Protein AF-A0AAW7XC22-F1 (afdb_monomer_lite)

Secondary structure (DSSP, 8-state):
----HHHHHHHHHHHHHHHHHHHHHHHHHHHHHHHH-S---TT-HHHHHHHHHHTT-HHHHHHHH-S---HHHHHHHHHH--

Structure (mmCIF, N/CA/C/O backbone):
data_AF-A0AAW7XC22-F1
#
_entry.id   AF-A0AAW7XC22-F1
#
loop_
_atom_site.group_PDB
_atom_site.id
_atom_site.type_symbol
_atom_site.label_atom_id
_atom_site.label_alt_id
_atom_site.label_comp_id
_atom_site.label_asym_id
_atom_site.label_entity_id
_atom_site.label_seq_id
_atom_site.pdbx_PDB_ins_code
_atom_site.Cartn_x
_atom_site.Cartn_y
_atom_site.Cartn_z
_atom_site.occupancy
_atom_site.B_iso_or_equiv
_atom_site.auth_seq_id
_atom_site.auth_comp_id
_atom_site.auth_asym_id
_atom_site.auth_atom_id
_atom_site.pdbx_PDB_model_num
ATOM 1 N N . MET A 1 1 ? -17.276 -8.194 27.606 1.00 50.53 1 MET A N 1
ATOM 2 C CA . MET A 1 1 ? -15.979 -7.484 27.664 1.00 50.53 1 MET A CA 1
ATOM 3 C C . MET A 1 1 ? -16.108 -6.236 26.817 1.00 50.53 1 MET A C 1
ATOM 5 O O . MET A 1 1 ? -16.368 -6.371 25.630 1.00 50.53 1 MET A O 1
ATOM 9 N N . MET A 1 2 ? -16.023 -5.053 27.423 1.00 53.62 2 MET A N 1
ATOM 10 C CA . MET A 1 2 ? -16.185 -3.776 26.728 1.00 53.62 2 MET A CA 1
ATOM 11 C C . MET A 1 2 ? -15.018 -3.525 25.759 1.00 53.62 2 MET A C 1
ATOM 13 O O . MET A 1 2 ? -14.054 -2.845 26.097 1.00 53.62 2 MET A O 1
ATOM 17 N N . HIS A 1 3 ? -15.118 -4.065 24.543 1.00 59.53 3 HIS A N 1
ATOM 18 C CA . HIS A 1 3 ? -14.508 -3.469 23.351 1.00 59.53 3 HIS A CA 1
ATOM 19 C C . HIS A 1 3 ? -15.305 -2.187 23.054 1.00 59.53 3 HIS A C 1
ATOM 21 O O . HIS A 1 3 ? -16.195 -2.154 22.211 1.00 59.53 3 HIS A O 1
ATOM 27 N N . ASN A 1 4 ? -15.077 -1.192 23.913 1.00 71.56 4 ASN A N 1
ATOM 28 C CA . ASN A 1 4 ? -15.781 0.083 24.006 1.00 71.56 4 ASN A CA 1
ATOM 29 C C . ASN A 1 4 ? -15.622 0.881 22.712 1.00 71.56 4 ASN A C 1
ATOM 31 O O . ASN A 1 4 ? -14.540 0.895 22.140 1.00 71.56 4 ASN A O 1
ATOM 35 N N . GLU A 1 5 ? -16.645 1.622 22.307 1.00 77.12 5 GLU A N 1
ATOM 36 C CA . GLU A 1 5 ? -16.691 2.483 21.111 1.00 77.12 5 GLU A CA 1
ATOM 37 C C . GLU A 1 5 ? -15.433 3.344 20.882 1.00 77.12 5 GLU A C 1
ATOM 39 O O . GLU A 1 5 ? -15.040 3.578 19.743 1.00 77.12 5 GLU A O 1
ATOM 44 N N . VAL A 1 6 ? -14.740 3.742 21.953 1.00 84.94 6 VAL A N 1
ATOM 45 C CA . VAL A 1 6 ? -13.437 4.429 21.910 1.00 84.94 6 VAL A CA 1
ATOM 46 C C . VAL A 1 6 ? -12.383 3.635 21.131 1.00 84.94 6 VAL A C 1
ATOM 48 O O . VAL A 1 6 ? -11.664 4.203 20.314 1.00 84.94 6 VAL A O 1
ATOM 51 N N . TYR A 1 7 ? -12.304 2.319 21.333 1.00 85.50 7 TYR A N 1
ATOM 52 C CA . TYR A 1 7 ? -11.413 1.442 20.574 1.00 85.50 7 TYR A CA 1
ATOM 53 C C . TYR A 1 7 ? -11.765 1.447 19.083 1.00 85.50 7 TYR A C 1
ATOM 55 O O . TYR A 1 7 ? -10.872 1.548 18.246 1.00 85.50 7 TYR A O 1
ATOM 63 N N . ASN A 1 8 ? -13.058 1.424 18.745 1.00 83.19 8 ASN A N 1
ATOM 64 C CA . ASN A 1 8 ? -13.507 1.480 17.353 1.00 83.19 8 ASN A CA 1
ATOM 65 C C . ASN A 1 8 ? -13.154 2.824 16.699 1.00 83.19 8 ASN A C 1
ATOM 67 O O . ASN A 1 8 ? -12.727 2.844 15.548 1.00 83.19 8 ASN A O 1
ATOM 71 N N . ILE A 1 9 ? -13.267 3.936 17.433 1.00 86.56 9 ILE A N 1
ATOM 72 C CA . ILE A 1 9 ? -12.872 5.271 16.958 1.00 86.56 9 ILE A CA 1
ATOM 73 C C . ILE A 1 9 ? -11.355 5.350 16.738 1.00 86.56 9 ILE A C 1
ATOM 75 O O . ILE A 1 9 ? -10.909 5.871 15.716 1.00 86.56 9 ILE A O 1
ATOM 79 N N . ILE A 1 10 ? -10.555 4.797 17.654 1.00 86.75 10 ILE A N 1
ATOM 80 C CA . ILE A 1 10 ? -9.094 4.737 17.506 1.00 86.75 10 ILE A CA 1
ATOM 81 C C . ILE A 1 10 ? -8.719 3.900 16.279 1.00 86.75 10 ILE A C 1
ATOM 83 O O . ILE A 1 10 ? -7.929 4.349 15.449 1.00 86.75 10 ILE A O 1
ATOM 87 N N . MET A 1 11 ? -9.318 2.718 16.121 1.00 81.56 11 MET A N 1
ATOM 88 C CA . MET A 1 11 ? -9.081 1.862 14.958 1.00 81.56 11 MET A CA 1
ATOM 89 C C . MET A 1 11 ? -9.485 2.559 13.655 1.00 81.56 11 MET A C 1
ATOM 91 O O . MET A 1 11 ? -8.730 2.517 12.686 1.00 81.56 11 MET A O 1
ATOM 95 N N . LEU A 1 12 ? -10.613 3.274 13.632 1.00 83.12 12 LEU A N 1
ATOM 96 C CA . LEU A 1 12 ? -11.035 4.074 12.481 1.00 83.12 12 LEU A CA 1
ATOM 97 C C . LEU A 1 12 ? -10.005 5.157 12.121 1.00 83.12 12 LEU A C 1
ATOM 99 O O . LEU A 1 12 ? -9.675 5.313 10.946 1.00 83.12 12 LEU A O 1
ATOM 103 N N . GLY A 1 13 ? -9.444 5.852 13.115 1.00 82.25 13 GLY A N 1
ATOM 104 C CA . GLY A 1 13 ? -8.360 6.817 12.908 1.00 82.25 13 GLY A CA 1
ATOM 105 C C . GLY A 1 13 ? -7.114 6.181 12.284 1.00 82.25 13 GLY A C 1
ATOM 106 O O . GLY A 1 13 ? -6.588 6.693 11.296 1.00 82.25 13 GLY A O 1
ATOM 107 N N . VAL A 1 14 ? -6.702 5.014 12.786 1.00 82.06 14 VAL A N 1
ATOM 108 C CA . VAL A 1 14 ? -5.572 4.246 12.235 1.00 82.06 14 VAL A CA 1
ATOM 109 C C . VAL A 1 14 ? -5.839 3.817 10.788 1.00 82.06 14 VAL A C 1
ATOM 111 O O . VAL A 1 14 ? -4.955 3.917 9.937 1.00 82.06 14 VAL A O 1
ATOM 114 N N . HIS A 1 15 ? -7.054 3.362 10.471 1.00 76.44 15 HIS A N 1
ATOM 115 C CA . HIS A 1 15 ? -7.418 2.982 9.105 1.00 76.44 15 HIS A CA 1
ATOM 116 C C . HIS A 1 15 ? -7.441 4.185 8.148 1.00 76.44 15 HIS A C 1
ATOM 118 O O . HIS A 1 15 ? -6.946 4.068 7.026 1.00 76.44 15 HIS A O 1
ATOM 124 N N . LEU A 1 16 ? -7.938 5.347 8.588 1.00 76.50 16 LEU A N 1
ATOM 125 C CA . LEU A 1 16 ? -7.924 6.587 7.801 1.00 76.50 16 LEU A CA 1
ATOM 126 C C . LEU A 1 16 ? -6.503 7.082 7.523 1.00 76.50 16 LEU A C 1
ATOM 128 O O . LEU A 1 16 ? -6.195 7.473 6.396 1.00 76.50 16 LEU A O 1
ATOM 132 N N . GLU A 1 17 ? -5.624 7.041 8.523 1.00 81.31 17 GLU A N 1
ATOM 133 C CA . GLU A 1 17 ? -4.225 7.426 8.352 1.00 81.31 17 GLU A CA 1
ATOM 134 C C . GLU A 1 17 ? -3.521 6.501 7.354 1.00 81.31 17 GLU A C 1
ATOM 136 O O . GLU A 1 17 ? -2.886 6.976 6.409 1.00 81.31 17 GLU A O 1
ATOM 141 N N . ARG A 1 18 ? -3.723 5.183 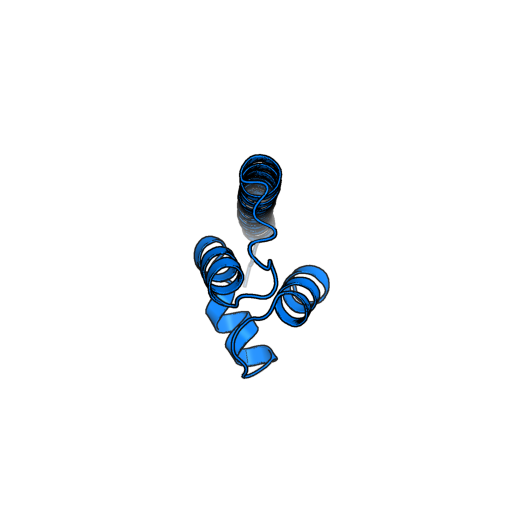7.482 1.00 76.06 18 ARG A N 1
ATOM 142 C CA . ARG A 1 18 ? -3.207 4.203 6.517 1.00 76.06 18 ARG A CA 1
ATOM 143 C C . ARG A 1 18 ? -3.734 4.466 5.109 1.00 76.06 18 ARG A C 1
ATOM 145 O O . ARG A 1 18 ? -2.932 4.484 4.181 1.00 76.06 18 ARG A O 1
ATOM 152 N N . ALA A 1 19 ? -5.031 4.725 4.937 1.00 75.50 19 ALA A N 1
ATOM 153 C CA . ALA A 1 19 ? -5.617 5.038 3.632 1.00 75.50 19 ALA A CA 1
ATOM 154 C C . ALA A 1 19 ? -5.002 6.302 3.009 1.00 75.50 19 ALA A C 1
ATOM 156 O O . ALA A 1 19 ? -4.629 6.304 1.837 1.00 75.50 19 ALA A O 1
ATOM 157 N N . ASN A 1 20 ? -4.819 7.358 3.802 1.00 79.69 20 ASN A N 1
ATOM 158 C CA . ASN A 1 20 ? -4.204 8.602 3.344 1.00 79.69 20 ASN A CA 1
ATOM 159 C C . ASN A 1 20 ? -2.730 8.409 2.935 1.00 79.69 20 ASN A C 1
ATOM 161 O O . ASN A 1 20 ? -2.260 8.999 1.960 1.00 79.69 20 ASN A O 1
ATOM 165 N N . ILE A 1 21 ? -1.997 7.552 3.654 1.00 77.06 21 ILE A N 1
ATOM 166 C CA . ILE A 1 21 ? -0.632 7.159 3.284 1.00 77.06 21 ILE A CA 1
ATOM 167 C C . ILE A 1 21 ? -0.645 6.372 1.965 1.00 77.06 21 ILE A C 1
ATOM 169 O O . ILE A 1 21 ? 0.137 6.691 1.071 1.00 77.06 21 ILE A O 1
ATOM 173 N N . VAL A 1 22 ? -1.549 5.397 1.803 1.00 74.38 22 VAL A N 1
ATOM 174 C CA . VAL A 1 22 ? -1.677 4.595 0.569 1.00 74.38 22 VAL A CA 1
ATOM 175 C C . VAL A 1 22 ? -1.923 5.496 -0.642 1.00 74.38 22 VAL A C 1
ATOM 177 O O . VAL A 1 22 ? -1.224 5.370 -1.645 1.00 74.38 22 VAL A O 1
ATOM 180 N N . ILE A 1 23 ? -2.872 6.433 -0.536 1.00 80.44 23 ILE A N 1
ATOM 181 C CA . ILE A 1 23 ? -3.222 7.367 -1.616 1.00 80.44 23 ILE A CA 1
ATOM 182 C C . ILE A 1 23 ? -1.999 8.185 -2.035 1.00 80.44 23 ILE A C 1
ATOM 184 O O . ILE A 1 23 ? -1.703 8.267 -3.224 1.00 80.44 23 ILE A O 1
ATOM 188 N N . ARG A 1 24 ? -1.246 8.734 -1.073 1.00 81.31 24 ARG A N 1
ATOM 189 C CA . ARG A 1 24 ? -0.039 9.519 -1.372 1.00 81.31 24 ARG A CA 1
ATOM 190 C C . ARG A 1 24 ? 1.051 8.697 -2.047 1.00 81.31 24 ARG A C 1
ATOM 192 O O . ARG A 1 24 ? 1.659 9.178 -2.997 1.00 81.31 24 ARG A O 1
ATOM 199 N N . VAL A 1 25 ? 1.284 7.464 -1.595 1.00 76.62 25 VAL A N 1
ATOM 200 C CA . VAL A 1 25 ? 2.286 6.585 -2.219 1.00 76.62 25 VAL A CA 1
ATOM 201 C C . VAL A 1 25 ? 1.893 6.246 -3.658 1.00 76.62 25 VAL A C 1
ATOM 203 O O . VAL A 1 25 ? 2.750 6.285 -4.540 1.00 76.62 25 VAL A O 1
ATOM 206 N N . ILE A 1 26 ? 0.613 5.955 -3.915 1.00 73.88 26 ILE A N 1
ATOM 207 C CA . ILE A 1 26 ? 0.113 5.697 -5.273 1.00 73.88 26 ILE A CA 1
ATOM 208 C C . ILE A 1 26 ? 0.262 6.942 -6.150 1.00 73.88 26 ILE A C 1
ATOM 210 O O . ILE A 1 26 ? 0.794 6.831 -7.250 1.00 73.88 26 ILE A O 1
ATOM 214 N N . ASP A 1 27 ? -0.152 8.115 -5.666 1.00 80.94 27 ASP A N 1
ATOM 215 C CA . ASP A 1 27 ? -0.076 9.369 -6.425 1.00 80.94 27 ASP A CA 1
ATOM 216 C C . ASP A 1 27 ? 1.373 9.738 -6.770 1.00 80.94 27 ASP A C 1
ATOM 218 O O . ASP A 1 27 ? 1.684 10.017 -7.925 1.00 80.94 27 ASP A O 1
ATOM 222 N N . THR A 1 28 ? 2.301 9.614 -5.814 1.00 78.81 28 THR A N 1
ATOM 223 C CA . THR A 1 28 ? 3.732 9.840 -6.078 1.00 78.81 28 THR A CA 1
ATOM 224 C C . THR A 1 28 ? 4.270 8.857 -7.119 1.00 78.81 28 THR A C 1
ATOM 226 O O . THR A 1 28 ? 4.950 9.266 -8.052 1.00 78.81 28 THR A O 1
ATOM 229 N N . LYS A 1 29 ? 3.928 7.563 -7.028 1.00 73.00 29 LYS A N 1
ATOM 230 C CA . LYS A 1 29 ? 4.362 6.567 -8.025 1.00 73.00 29 LYS A CA 1
ATOM 231 C C . LYS A 1 29 ? 3.716 6.758 -9.395 1.00 73.00 29 LYS A C 1
ATOM 233 O O . LYS A 1 29 ? 4.320 6.415 -10.412 1.00 73.00 29 LYS A O 1
ATOM 238 N N . HIS A 1 30 ? 2.506 7.301 -9.436 1.00 74.19 30 HIS A N 1
ATOM 239 C CA . HIS A 1 30 ? 1.853 7.687 -10.676 1.00 74.19 30 HIS A CA 1
ATOM 240 C C . HIS A 1 30 ? 2.575 8.876 -11.326 1.00 74.19 30 HIS A C 1
ATOM 242 O O . HIS A 1 30 ? 2.952 8.808 -12.493 1.00 74.19 30 HIS A O 1
ATOM 248 N N . GLN A 1 31 ? 2.829 9.938 -10.559 1.00 80.44 31 GLN A N 1
ATOM 249 C CA . GLN A 1 31 ? 3.545 11.126 -11.030 1.00 80.44 31 GLN A CA 1
ATOM 250 C C . GLN A 1 31 ? 4.976 10.802 -11.475 1.00 80.44 31 GLN A C 1
ATOM 252 O O . GLN A 1 31 ? 5.376 11.241 -12.552 1.00 80.44 31 GLN A O 1
ATOM 257 N N . ASP A 1 32 ? 5.709 9.987 -10.709 1.00 74.06 32 ASP A N 1
ATOM 258 C CA . ASP A 1 32 ? 7.065 9.548 -11.054 1.00 74.06 32 ASP A CA 1
ATOM 259 C C . ASP A 1 32 ? 7.100 8.914 -12.452 1.00 74.06 32 ASP A C 1
ATOM 261 O O . ASP A 1 32 ? 7.866 9.362 -13.304 1.00 74.06 32 ASP A O 1
ATOM 265 N N . ALA A 1 33 ? 6.241 7.930 -12.745 1.00 70.31 33 ALA A N 1
ATOM 266 C CA . ALA A 1 33 ? 6.306 7.273 -14.053 1.00 70.31 33 ALA A CA 1
ATOM 267 C C . ALA A 1 33 ? 5.747 8.128 -15.204 1.00 70.31 33 ALA A C 1
ATOM 269 O O . ALA A 1 33 ? 6.187 7.966 -16.341 1.00 70.31 33 ALA A O 1
ATOM 270 N N . MET A 1 34 ? 4.850 9.087 -14.938 1.00 74.38 34 MET A N 1
ATOM 271 C CA . MET A 1 34 ? 4.487 10.098 -15.944 1.00 74.38 34 MET A CA 1
ATOM 272 C C . MET A 1 34 ? 5.691 10.970 -16.333 1.00 74.38 34 MET A C 1
ATOM 274 O O . MET A 1 34 ? 5.849 11.322 -17.504 1.00 74.38 34 MET A O 1
ATOM 278 N N . LEU A 1 35 ? 6.551 11.315 -15.368 1.00 76.88 35 LEU A N 1
ATOM 279 C CA . LEU A 1 35 ? 7.731 12.153 -15.592 1.00 76.88 35 LEU A CA 1
ATOM 280 C C . LEU A 1 35 ? 8.864 11.403 -16.298 1.00 76.88 35 LEU A C 1
ATOM 282 O O . LEU A 1 35 ? 9.555 11.996 -17.128 1.00 76.88 35 LEU A O 1
ATOM 286 N N . THR A 1 36 ? 9.060 10.116 -16.002 1.00 70.12 36 THR A N 1
ATOM 287 C CA . THR A 1 36 ? 10.182 9.351 -16.561 1.00 70.12 36 THR A CA 1
ATOM 288 C C . THR A 1 36 ? 10.040 9.095 -18.069 1.00 70.12 36 THR A C 1
ATOM 290 O O . THR A 1 36 ? 11.058 8.867 -18.714 1.00 70.12 36 THR A O 1
ATOM 293 N N . ARG A 1 37 ? 8.834 9.171 -18.674 1.00 61.03 37 ARG A N 1
ATOM 294 C CA . ARG A 1 37 ? 8.512 8.807 -20.089 1.00 61.03 37 ARG A CA 1
ATOM 295 C C . ARG A 1 37 ? 8.955 7.414 -20.541 1.00 61.03 37 ARG A C 1
ATOM 297 O O . ARG A 1 37 ? 8.573 6.967 -21.618 1.00 61.03 37 ARG A O 1
ATOM 304 N N . GLU A 1 38 ? 9.751 6.724 -19.749 1.00 57.31 38 GLU A N 1
ATOM 305 C CA . GLU A 1 38 ? 9.882 5.298 -19.810 1.00 57.31 38 GLU A CA 1
ATOM 306 C C . GLU A 1 38 ? 8.512 4.747 -19.423 1.00 57.31 38 GLU A C 1
ATOM 308 O O . GLU A 1 38 ? 8.040 4.927 -18.300 1.00 57.31 38 GLU A O 1
ATOM 313 N N . GLU A 1 39 ? 7.862 4.062 -20.360 1.00 55.66 39 GLU A N 1
ATOM 314 C CA . GLU A 1 39 ? 6.831 3.075 -20.053 1.00 55.66 39 GLU A CA 1
ATOM 315 C C . GLU A 1 39 ? 7.477 1.937 -19.233 1.00 55.66 39 GLU A C 1
ATOM 317 O O . GLU A 1 39 ? 7.445 0.772 -19.639 1.00 55.66 39 GLU A O 1
ATOM 322 N N . ILE A 1 40 ? 8.143 2.245 -18.105 1.00 55.47 40 ILE A N 1
ATOM 323 C CA . ILE A 1 40 ? 8.624 1.240 -17.169 1.00 55.47 40 ILE A CA 1
ATOM 324 C C . ILE A 1 40 ? 7.360 0.598 -16.668 1.00 55.47 40 ILE A C 1
ATOM 326 O O . ILE A 1 40 ? 6.575 1.159 -15.907 1.00 55.47 40 ILE A O 1
ATOM 330 N N . SER A 1 41 ? 7.145 -0.562 -17.252 1.00 57.59 41 SER A N 1
ATOM 331 C CA . SER A 1 41 ? 6.015 -1.421 -17.085 1.00 57.59 41 SER A CA 1
ATOM 332 C C . SER A 1 41 ? 5.579 -1.415 -15.628 1.00 57.59 41 SER A C 1
ATOM 334 O O . SER A 1 41 ? 6.112 -2.165 -14.818 1.00 57.59 41 SER A O 1
ATOM 336 N N . TYR A 1 42 ? 4.503 -0.689 -15.318 1.00 56.91 42 TYR A N 1
ATOM 337 C CA . TYR A 1 42 ? 3.718 -0.899 -14.101 1.00 56.91 42 TYR A CA 1
ATOM 338 C C . TYR A 1 42 ? 3.252 -2.366 -13.966 1.00 56.91 42 TYR A C 1
ATOM 340 O O . TYR A 1 42 ? 2.507 -2.690 -13.055 1.00 56.91 42 TYR A O 1
ATOM 348 N N . LYS A 1 43 ? 3.634 -3.292 -14.860 1.00 55.72 43 LYS A N 1
ATOM 349 C CA . LYS A 1 43 ? 3.449 -4.735 -14.700 1.00 55.72 43 LYS A CA 1
ATOM 350 C C . LYS A 1 43 ? 4.511 -5.384 -13.811 1.00 55.72 43 LYS A C 1
ATOM 352 O O . LYS A 1 43 ? 4.278 -6.519 -13.394 1.00 55.72 43 LYS A O 1
ATOM 357 N N . THR A 1 44 ? 5.663 -4.759 -13.551 1.00 63.75 44 THR A N 1
ATOM 358 C CA . THR A 1 44 ? 6.712 -5.405 -12.748 1.00 63.75 44 THR A CA 1
ATOM 359 C C . THR A 1 44 ? 6.296 -5.515 -11.290 1.00 63.75 44 THR A C 1
ATOM 361 O O . THR A 1 44 ? 5.681 -4.635 -10.703 1.00 63.75 44 THR A O 1
ATOM 364 N N . SER A 1 45 ? 6.596 -6.668 -10.699 1.00 66.56 45 SER A N 1
ATOM 365 C CA . SER A 1 45 ? 6.170 -7.020 -9.345 1.00 66.56 45 SER A CA 1
ATOM 366 C C . SER A 1 45 ? 6.815 -6.164 -8.250 1.00 66.56 45 SER A C 1
ATOM 368 O O . SER A 1 45 ? 6.290 -6.066 -7.137 1.00 66.56 45 SER A O 1
ATOM 370 N N . TYR A 1 46 ? 7.971 -5.570 -8.537 1.00 77.69 46 TYR A N 1
ATOM 371 C CA . TYR A 1 46 ? 8.797 -4.914 -7.534 1.00 77.69 46 TYR A CA 1
ATOM 372 C C . TYR A 1 46 ? 8.121 -3.672 -6.941 1.00 77.69 46 TYR A C 1
ATOM 374 O O . TYR A 1 46 ? 8.085 -3.502 -5.719 1.00 77.69 46 TYR A O 1
ATOM 382 N N . GLU A 1 47 ? 7.513 -2.848 -7.787 1.00 75.44 47 GLU A N 1
ATOM 383 C CA . GLU A 1 47 ? 6.806 -1.629 -7.407 1.00 75.44 47 GLU A CA 1
ATOM 384 C C . GLU A 1 47 ? 5.575 -1.965 -6.556 1.00 75.44 47 GLU A C 1
ATOM 386 O O . GLU A 1 47 ? 5.392 -1.397 -5.480 1.00 75.44 47 GLU A O 1
ATOM 391 N N . TRP A 1 48 ? 4.786 -2.964 -6.968 1.00 79.62 48 TRP A N 1
ATOM 392 C CA . TRP A 1 48 ? 3.611 -3.430 -6.218 1.00 79.62 48 TRP A CA 1
ATOM 393 C C . TRP A 1 48 ? 3.979 -4.093 -4.898 1.00 79.62 48 TRP A C 1
ATOM 395 O O . TRP A 1 48 ? 3.320 -3.876 -3.884 1.00 79.62 48 TRP A O 1
ATOM 405 N N . THR A 1 49 ? 5.066 -4.863 -4.880 1.00 82.31 49 THR A N 1
ATOM 406 C CA . THR A 1 49 ? 5.623 -5.429 -3.648 1.00 82.31 49 THR A CA 1
ATOM 407 C C . THR A 1 49 ? 6.036 -4.324 -2.680 1.00 82.31 49 THR A C 1
ATOM 409 O O . THR A 1 49 ? 5.764 -4.422 -1.484 1.00 82.31 49 THR A O 1
ATOM 412 N N . THR A 1 50 ? 6.669 -3.264 -3.185 1.00 77.94 50 THR A N 1
ATOM 413 C CA . THR A 1 50 ? 7.087 -2.112 -2.378 1.00 77.94 50 THR A CA 1
ATOM 414 C C . THR A 1 50 ? 5.877 -1.363 -1.828 1.00 77.94 50 THR A C 1
ATOM 416 O O . THR A 1 50 ? 5.811 -1.140 -0.621 1.00 77.94 50 THR A O 1
ATOM 419 N N . LEU A 1 51 ? 4.874 -1.081 -2.667 1.00 78.31 51 LEU A N 1
ATOM 420 C CA . LEU A 1 51 ? 3.606 -0.476 -2.253 1.00 78.31 51 LEU A CA 1
ATOM 421 C C . LEU A 1 51 ? 2.940 -1.287 -1.133 1.00 78.31 51 LEU A C 1
ATOM 423 O O . LEU A 1 51 ? 2.652 -0.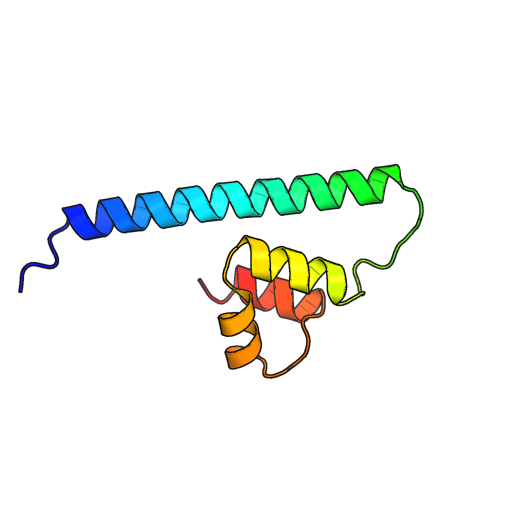749 -0.067 1.00 78.31 51 LEU A O 1
ATOM 427 N N . LEU A 1 52 ? 2.757 -2.594 -1.345 1.00 81.19 52 LEU A N 1
ATOM 428 C CA . LEU A 1 52 ? 2.143 -3.502 -0.377 1.00 81.19 52 LEU A CA 1
ATOM 429 C C . LEU A 1 52 ? 2.909 -3.562 0.952 1.00 81.19 52 LEU A C 1
ATOM 431 O O . LEU A 1 52 ? 2.291 -3.702 2.008 1.00 81.19 52 LEU A O 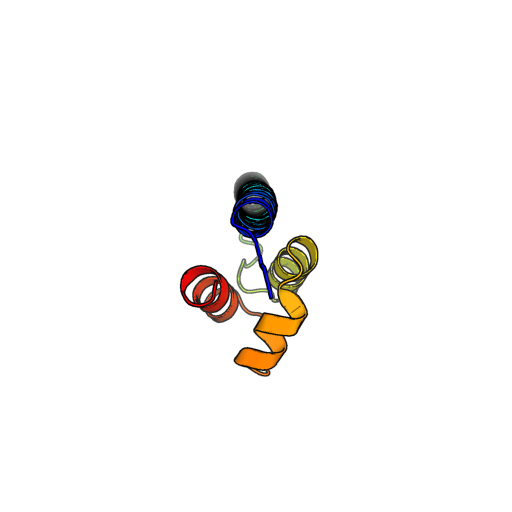1
ATOM 435 N N . LYS A 1 53 ? 4.243 -3.459 0.925 1.00 79.62 53 LYS A N 1
ATOM 436 C CA . LYS A 1 53 ? 5.069 -3.394 2.139 1.00 79.62 53 LYS A CA 1
ATOM 437 C C . LYS A 1 53 ? 4.905 -2.066 2.874 1.00 79.62 53 LYS A C 1
ATOM 439 O O . LYS A 1 53 ? 4.734 -2.092 4.089 1.00 79.62 53 LYS A O 1
ATOM 444 N N . CYS A 1 54 ? 4.891 -0.933 2.166 1.00 71.62 54 CYS A N 1
ATOM 445 C CA . CYS A 1 54 ? 4.669 0.391 2.763 1.00 71.62 54 CYS A CA 1
ATOM 446 C C . CYS A 1 54 ? 3.347 0.465 3.535 1.00 71.62 54 CYS A C 1
ATOM 448 O O . CYS A 1 54 ? 3.265 1.115 4.572 1.00 71.62 54 CYS A O 1
ATOM 450 N N . ILE A 1 55 ? 2.326 -0.239 3.050 1.00 75.00 55 ILE A N 1
ATOM 451 C CA . ILE A 1 55 ? 0.983 -0.220 3.638 1.00 75.00 55 ILE A CA 1
ATOM 452 C C . ILE A 1 55 ? 0.717 -1.428 4.549 1.00 75.00 55 ILE A C 1
ATOM 454 O O . ILE A 1 55 ? -0.392 -1.573 5.056 1.00 75.00 55 ILE A O 1
ATOM 458 N N . GLN A 1 56 ? 1.731 -2.269 4.794 1.00 76.75 56 GLN A N 1
ATOM 459 C CA . GLN A 1 56 ? 1.676 -3.474 5.637 1.00 76.75 56 GLN A CA 1
ATOM 460 C C . GLN A 1 56 ? 0.649 -4.528 5.182 1.00 76.75 56 GLN A C 1
ATOM 462 O O . GLN A 1 56 ? 0.156 -5.318 5.983 1.00 76.75 56 GLN A O 1
ATOM 467 N N . SER A 1 57 ? 0.340 -4.568 3.888 1.00 83.06 57 SER A N 1
ATOM 468 C CA . SER A 1 57 ? -0.637 -5.495 3.301 1.00 83.06 57 SER A CA 1
ATOM 469 C C . SER A 1 57 ? 0.009 -6.613 2.478 1.00 83.06 57 SER A C 1
ATOM 471 O O . SER A 1 57 ? -0.685 -7.482 1.953 1.00 83.06 57 SER A O 1
ATOM 473 N N . PHE A 1 58 ? 1.340 -6.630 2.375 1.00 85.56 58 PHE A N 1
ATOM 474 C CA . PHE A 1 58 ? 2.080 -7.619 1.587 1.00 85.56 58 PHE A CA 1
ATOM 475 C C . PHE A 1 58 ? 1.823 -9.061 2.033 1.00 85.56 58 PHE A C 1
ATOM 477 O O . PHE A 1 58 ? 1.478 -9.906 1.207 1.00 85.56 58 PHE A O 1
ATOM 484 N N . ASP A 1 59 ? 1.923 -9.344 3.332 1.00 84.94 59 ASP A N 1
ATOM 485 C CA . ASP A 1 59 ? 1.702 -10.702 3.838 1.00 84.94 59 ASP A CA 1
ATOM 486 C C . ASP A 1 59 ? 0.234 -11.131 3.718 1.00 84.94 59 ASP A C 1
ATOM 488 O O . ASP A 1 59 ? -0.046 -12.307 3.481 1.00 84.94 59 ASP A O 1
ATOM 492 N N . MET A 1 60 ? -0.706 -10.187 3.818 1.00 87.81 60 MET A N 1
ATOM 493 C CA . MET A 1 60 ? -2.136 -10.451 3.634 1.00 87.81 60 MET A CA 1
ATOM 494 C C . MET A 1 60 ? -2.447 -10.812 2.178 1.00 87.81 60 MET A C 1
ATOM 496 O O . MET A 1 60 ? -3.050 -11.854 1.918 1.00 87.81 60 MET A O 1
ATOM 500 N N . MET A 1 61 ? -1.951 -10.015 1.228 1.00 88.19 61 MET A N 1
ATOM 501 C CA . MET A 1 61 ? -2.097 -10.260 -0.208 1.00 88.19 61 MET A CA 1
ATOM 502 C C . MET A 1 61 ? -1.457 -11.595 -0.612 1.00 88.19 61 MET A C 1
ATOM 504 O O . MET A 1 61 ? -2.083 -12.416 -1.288 1.00 88.19 61 MET A O 1
ATOM 508 N N . LYS A 1 62 ? -0.251 -11.879 -0.101 1.00 87.88 62 LYS A N 1
ATOM 509 C CA . LYS A 1 62 ? 0.450 -13.144 -0.346 1.00 87.88 62 LYS A CA 1
ATOM 510 C C . LYS A 1 62 ? -0.296 -14.346 0.236 1.00 87.88 62 LYS A C 1
ATOM 512 O O . LYS A 1 62 ? -0.297 -15.403 -0.387 1.00 87.88 62 LYS A O 1
ATOM 517 N N . ARG A 1 63 ? -0.954 -14.221 1.394 1.00 88.12 63 ARG A N 1
ATOM 518 C CA . ARG A 1 63 ? -1.801 -15.295 1.948 1.00 88.12 63 ARG A CA 1
ATOM 519 C C . ARG A 1 63 ? -3.067 -15.517 1.123 1.00 88.12 63 ARG A C 1
ATOM 521 O O . ARG A 1 63 ? -3.442 -16.670 0.924 1.00 88.12 63 ARG A O 1
ATOM 528 N N . HIS A 1 64 ? -3.687 -14.440 0.641 1.00 89.19 64 HIS A N 1
ATOM 529 C CA . HIS A 1 64 ? -4.931 -14.496 -0.126 1.00 89.19 64 HIS A CA 1
ATOM 530 C C . HIS A 1 64 ? -4.718 -15.111 -1.517 1.00 89.19 64 HIS A C 1
ATOM 532 O O . HIS A 1 64 ? -5.358 -16.099 -1.865 1.00 89.19 64 HIS A O 1
ATOM 538 N N . TYR A 1 65 ? -3.761 -14.585 -2.287 1.00 88.00 65 TYR A N 1
ATOM 539 C CA . TYR A 1 65 ? -3.533 -14.995 -3.678 1.00 88.00 65 TYR A CA 1
ATOM 540 C C . TYR A 1 65 ? -2.445 -16.064 -3.849 1.00 88.00 65 TYR A C 1
ATOM 542 O O . TYR A 1 65 ? -2.389 -16.715 -4.893 1.00 88.00 65 TYR A O 1
ATOM 550 N N . LYS A 1 66 ? -1.577 -16.271 -2.844 1.00 87.19 66 LYS A N 1
ATOM 551 C CA . LYS A 1 66 ? -0.459 -17.245 -2.856 1.00 87.19 66 LYS A CA 1
ATOM 552 C C . LYS A 1 66 ? 0.501 -17.089 -4.040 1.00 87.19 66 LYS A C 1
ATOM 554 O O . LYS A 1 66 ? 1.173 -18.041 -4.432 1.00 87.19 66 LYS A O 1
ATOM 559 N N . LYS A 1 67 ? 0.579 -15.885 -4.603 1.00 85.00 67 LYS A N 1
ATOM 560 C CA . LYS A 1 67 ? 1.397 -15.542 -5.769 1.00 85.00 67 LYS A CA 1
ATOM 561 C C . LYS A 1 67 ? 2.190 -14.269 -5.512 1.00 85.00 67 LYS A C 1
ATOM 563 O O . LYS A 1 67 ? 1.944 -13.541 -4.552 1.00 85.00 67 LYS A O 1
ATOM 568 N N . VAL A 1 68 ? 3.181 -14.046 -6.368 1.00 81.50 68 VAL A N 1
ATOM 569 C CA . VAL A 1 68 ? 3.969 -12.813 -6.391 1.00 81.50 68 VAL A CA 1
ATOM 570 C C . VAL A 1 68 ? 3.055 -11.648 -6.809 1.00 81.50 68 VAL A C 1
ATOM 572 O O . VAL A 1 68 ? 2.280 -11.834 -7.749 1.00 81.50 68 VAL A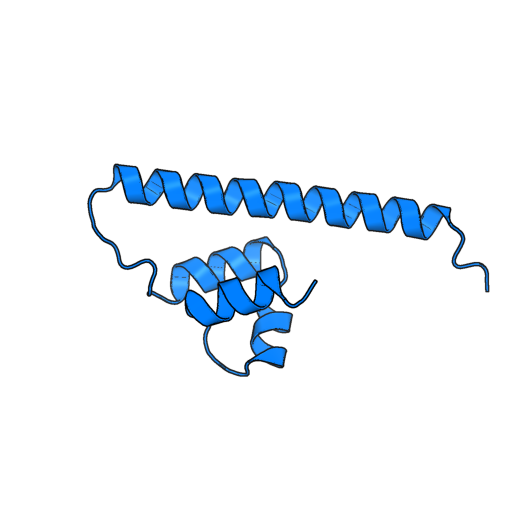 O 1
ATOM 575 N N . PRO A 1 69 ? 3.121 -10.469 -6.157 1.00 81.31 69 PRO A N 1
ATOM 576 C CA . PRO A 1 69 ? 2.245 -9.358 -6.501 1.00 81.31 69 PRO A CA 1
ATOM 577 C C . PRO A 1 69 ? 2.484 -8.884 -7.924 1.00 81.31 69 PRO A C 1
ATOM 579 O O . PRO A 1 69 ? 3.607 -8.538 -8.287 1.00 81.31 69 PRO A O 1
ATOM 582 N N . ILE A 1 70 ? 1.416 -8.847 -8.706 1.00 82.12 70 ILE A N 1
ATOM 583 C CA . ILE A 1 70 ? 1.357 -8.174 -10.001 1.00 82.12 70 ILE A CA 1
ATOM 584 C C . ILE A 1 70 ? 0.289 -7.086 -9.922 1.00 82.12 70 ILE A C 1
ATOM 586 O O . ILE A 1 70 ? -0.567 -7.128 -9.036 1.00 82.12 70 ILE A O 1
ATOM 590 N N . SER A 1 71 ? 0.329 -6.126 -10.845 1.00 79.31 71 SER A N 1
ATOM 591 C CA . SER A 1 71 ? -0.563 -4.959 -10.830 1.00 79.31 71 SER A CA 1
ATOM 592 C C . SER A 1 71 ? -2.034 -5.309 -10.611 1.00 79.31 71 SER A C 1
ATOM 594 O O . SER A 1 71 ? -2.652 -4.796 -9.682 1.00 79.31 71 SER A O 1
ATOM 596 N N . LYS A 1 72 ? -2.564 -6.243 -11.411 1.00 82.75 72 LYS A N 1
ATOM 597 C CA . LYS A 1 72 ? -3.973 -6.641 -11.364 1.00 82.75 72 LYS A CA 1
ATOM 598 C C . LYS A 1 72 ? -4.368 -7.209 -9.999 1.00 82.75 72 LYS A C 1
ATOM 600 O O . LYS A 1 72 ? -5.210 -6.632 -9.327 1.00 82.75 72 LYS A O 1
ATOM 605 N N . ASP A 1 73 ? -3.701 -8.276 -9.563 1.00 84.31 73 ASP A N 1
ATOM 606 C CA . ASP A 1 73 ? -4.009 -8.955 -8.298 1.00 84.31 73 ASP A CA 1
ATOM 607 C C . ASP A 1 73 ? -3.814 -8.031 -7.084 1.00 84.31 73 ASP A C 1
ATOM 609 O O . ASP A 1 73 ? -4.513 -8.152 -6.082 1.00 84.31 73 ASP A O 1
ATOM 613 N N . THR A 1 74 ? -2.863 -7.094 -7.164 1.00 84.31 74 THR A N 1
ATOM 614 C CA . THR A 1 74 ? -2.610 -6.117 -6.096 1.00 84.31 74 THR A CA 1
ATOM 615 C C . THR A 1 74 ? -3.737 -5.096 -6.002 1.00 84.31 74 THR A C 1
ATOM 617 O O . THR A 1 74 ? -4.203 -4.814 -4.903 1.00 84.31 74 THR A O 1
ATOM 620 N N . LEU A 1 75 ? -4.198 -4.561 -7.135 1.00 80.62 75 LEU A N 1
ATOM 621 C CA . LEU A 1 75 ? -5.332 -3.637 -7.167 1.00 80.62 75 LEU A CA 1
ATOM 622 C C . LEU A 1 75 ? -6.628 -4.335 -6.747 1.00 80.62 75 LEU A C 1
ATOM 624 O O . LEU A 1 75 ? -7.326 -3.821 -5.878 1.00 80.62 75 LEU A O 1
ATOM 628 N N . ASP A 1 76 ? -6.901 -5.531 -7.274 1.00 84.88 76 ASP A N 1
ATOM 629 C CA . ASP A 1 76 ? -8.063 -6.336 -6.881 1.00 84.88 76 ASP A CA 1
ATOM 630 C C . ASP A 1 76 ? -8.039 -6.628 -5.372 1.00 84.88 76 ASP A C 1
ATOM 632 O O . ASP A 1 76 ? -9.057 -6.489 -4.695 1.00 84.88 76 ASP A O 1
ATOM 636 N N . PHE A 1 77 ? -6.874 -6.974 -4.808 1.00 86.56 77 PHE A N 1
ATOM 637 C CA . PHE A 1 77 ? -6.717 -7.152 -3.364 1.00 86.56 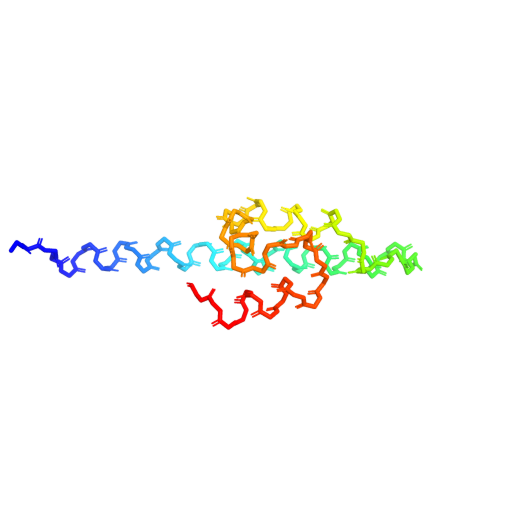77 PHE A CA 1
ATOM 638 C C . PHE A 1 77 ? -7.064 -5.875 -2.593 1.00 86.56 77 PHE A C 1
ATOM 640 O O . PHE A 1 77 ? -7.907 -5.922 -1.705 1.00 86.56 77 PHE A O 1
ATOM 647 N N . LEU A 1 78 ? -6.445 -4.745 -2.943 1.00 80.12 78 LEU A N 1
ATOM 648 C CA . LEU A 1 78 ? -6.607 -3.483 -2.215 1.00 80.12 78 LEU A CA 1
ATOM 649 C C . LEU A 1 78 ? -8.019 -2.899 -2.308 1.00 80.12 78 LEU A C 1
ATOM 651 O O . LEU A 1 78 ? -8.439 -2.197 -1.393 1.00 80.12 78 LEU A O 1
ATOM 655 N N . ILE A 1 79 ? -8.736 -3.169 -3.399 1.00 78.69 79 ILE A N 1
ATOM 656 C CA . ILE A 1 79 ? -10.100 -2.674 -3.610 1.00 78.69 79 ILE A CA 1
ATOM 657 C C . ILE A 1 79 ? -11.128 -3.595 -2.944 1.00 78.69 79 ILE A C 1
ATOM 659 O O . ILE A 1 79 ? -12.091 -3.111 -2.353 1.00 78.69 79 ILE A O 1
ATOM 663 N N . LEU A 1 80 ? -10.952 -4.916 -3.053 1.00 78.88 80 LEU A N 1
ATOM 664 C CA . LEU A 1 80 ? -11.974 -5.892 -2.656 1.00 78.88 80 LEU A CA 1
ATOM 665 C C . LEU A 1 80 ? -11.755 -6.483 -1.257 1.00 78.88 80 LEU A C 1
ATOM 667 O O . LEU A 1 80 ? -12.656 -7.143 -0.743 1.00 78.88 80 LEU A O 1
ATOM 671 N N . ASN A 1 81 ? -10.583 -6.282 -0.645 1.00 70.50 81 ASN A N 1
ATOM 672 C CA . ASN A 1 81 ? -10.224 -6.866 0.650 1.00 70.50 81 ASN A CA 1
ATOM 673 C C . ASN A 1 81 ? -9.713 -5.774 1.615 1.00 70.50 81 ASN A C 1
ATOM 675 O O . ASN A 1 81 ? -8.511 -5.488 1.612 1.00 70.50 81 ASN A O 1
ATOM 679 N N . PRO A 1 82 ? -10.614 -5.151 2.404 1.00 57.72 82 PRO A N 1
ATOM 680 C CA . PRO A 1 82 ? -10.262 -4.137 3.402 1.00 57.72 82 PRO A CA 1
ATOM 681 C C . PRO A 1 82 ? -9.473 -4.691 4.600 1.00 57.72 82 PRO A C 1
ATOM 683 O O . PRO A 1 82 ? -9.654 -5.881 4.954 1.00 57.72 82 PRO A O 1
#

InterPro domains:
  IPR007296 Rv2567-like, DUF403 [PF04168] (1-82)

Organism: NCBI:txid86304

Foldseek 3Di:
DPPDVVVVVVVVVVVVVLVVQLVVLVVVVVVVCVVVVPPP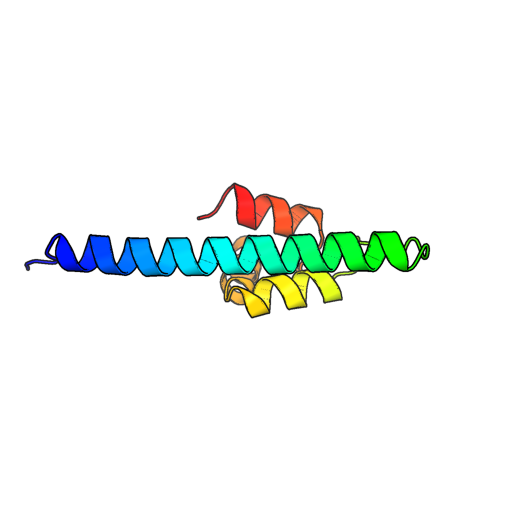PLQDLPSLCVSCVSSVNNVVLCVVPVDRDGPPSSVCCVVVPD

Radius of gyration: 15.35 Å; chains: 1; bounding box: 27×29×48 Å

pLDDT: mean 76.64, std 9.47, range [50.53, 89.19]

Sequence (82 aa):
MMHNEVYNIIMLGVHLERANIVIRVIDTKHQDAMLTREEISYKTSYEWTTLLKCIQSFDMMKRHYKKVPISKDTLDFLILNP